Protein AF-Q6VLX2-F1 (afdb_monomer_lite)

Structure (mmCIF, N/CA/C/O backbone):
data_AF-Q6VLX2-F1
#
_entry.id   AF-Q6VLX2-F1
#
loop_
_atom_site.group_PDB
_atom_site.id
_atom_site.type_symbol
_atom_site.label_atom_id
_atom_site.label_alt_id
_atom_site.label_comp_id
_atom_site.label_asym_id
_atom_site.label_entity_id
_atom_site.label_seq_id
_atom_site.pdbx_PDB_ins_code
_atom_site.Cartn_x
_atom_site.Cartn_y
_atom_site.Cartn_z
_atom_site.occupancy
_atom_site.B_iso_or_equiv
_atom_site.auth_seq_id
_atom_site.auth_comp_id
_atom_site.auth_asym_id
_atom_site.auth_atom_id
_atom_site.pdbx_PDB_model_num
ATOM 1 N N . HIS A 1 1 ? 8.576 -0.497 -24.505 1.00 72.19 1 HIS A N 1
ATOM 2 C CA . HIS A 1 1 ? 8.985 -1.391 -23.401 1.00 72.19 1 HIS A CA 1
ATOM 3 C C . HIS A 1 1 ? 9.416 -0.606 -22.169 1.00 72.19 1 HIS A C 1
ATOM 5 O O . HIS A 1 1 ? 8.926 -0.921 -21.098 1.00 72.19 1 HIS A O 1
ATOM 11 N N . GLU A 1 2 ? 10.224 0.447 -22.314 1.00 79.56 2 GLU A N 1
ATOM 12 C CA . GLU A 1 2 ? 10.676 1.283 -21.186 1.00 79.56 2 GLU A CA 1
ATOM 13 C C . GLU A 1 2 ? 9.529 1.965 -20.426 1.00 79.56 2 GLU A C 1
ATOM 15 O O . GLU A 1 2 ? 9.415 1.781 -19.221 1.00 79.56 2 GLU A O 1
ATOM 20 N N . VAL A 1 3 ? 8.615 2.632 -21.142 1.00 83.88 3 VAL A N 1
ATOM 21 C CA . VAL A 1 3 ? 7.431 3.298 -20.556 1.00 83.88 3 VAL A CA 1
ATOM 22 C C . VAL A 1 3 ? 6.545 2.331 -19.765 1.00 83.88 3 VAL A C 1
ATOM 24 O O . VAL A 1 3 ? 6.033 2.663 -18.708 1.00 83.88 3 VAL A O 1
ATOM 27 N N . LEU A 1 4 ? 6.358 1.102 -20.253 1.00 87.75 4 LEU A N 1
ATOM 28 C CA . LEU A 1 4 ? 5.545 0.117 -19.538 1.00 87.75 4 LEU A CA 1
ATOM 29 C C . LEU A 1 4 ? 6.210 -0.297 -18.219 1.00 87.75 4 LEU A C 1
ATOM 31 O O . LEU A 1 4 ? 5.530 -0.436 -17.209 1.00 87.75 4 LEU A O 1
ATOM 35 N N . MET A 1 5 ? 7.530 -0.489 -18.221 1.00 87.00 5 MET A N 1
ATOM 36 C CA . MET A 1 5 ? 8.242 -0.867 -17.003 1.00 87.00 5 MET A CA 1
ATOM 37 C C . MET A 1 5 ? 8.326 0.285 -15.998 1.00 87.00 5 MET A C 1
ATOM 39 O O . MET A 1 5 ? 8.156 0.028 -14.809 1.00 87.00 5 MET A O 1
ATOM 43 N N . SER A 1 6 ? 8.506 1.536 -16.448 1.00 86.62 6 SER A N 1
ATOM 44 C CA . SER A 1 6 ? 8.460 2.700 -15.548 1.00 86.62 6 SER A CA 1
ATOM 45 C C . SER A 1 6 ? 7.088 2.843 -14.891 1.00 86.62 6 SER A C 1
ATOM 47 O O . SER A 1 6 ? 7.014 3.048 -13.681 1.00 86.62 6 SER A O 1
ATOM 49 N N . LEU A 1 7 ? 6.008 2.633 -15.653 1.00 89.06 7 LEU A N 1
ATOM 50 C CA . LEU A 1 7 ? 4.643 2.647 -15.129 1.00 89.06 7 LEU A CA 1
ATOM 51 C C . LEU A 1 7 ? 4.413 1.549 -14.085 1.00 89.06 7 LEU A C 1
ATOM 53 O O . LEU A 1 7 ? 3.852 1.831 -13.029 1.00 89.06 7 LEU A O 1
ATOM 57 N N . ILE A 1 8 ? 4.861 0.314 -14.343 1.00 91.31 8 ILE A N 1
ATOM 58 C CA . ILE A 1 8 ? 4.712 -0.785 -13.375 1.00 91.31 8 ILE A CA 1
ATOM 59 C C . ILE A 1 8 ? 5.504 -0.491 -12.095 1.00 91.31 8 ILE A C 1
ATOM 61 O O . ILE A 1 8 ? 4.958 -0.629 -11.003 1.00 91.31 8 ILE A O 1
ATOM 65 N N . LEU A 1 9 ? 6.754 -0.033 -12.211 1.00 91.81 9 LEU A N 1
ATOM 66 C CA . LEU A 1 9 ? 7.564 0.360 -11.053 1.00 91.81 9 LEU A CA 1
ATOM 67 C C . LEU A 1 9 ? 6.909 1.493 -10.259 1.00 91.81 9 LEU A C 1
ATOM 69 O O . LEU A 1 9 ? 6.837 1.427 -9.033 1.00 91.81 9 LEU A O 1
ATOM 73 N N . GLY A 1 10 ? 6.395 2.512 -10.950 1.00 92.00 10 GLY A N 1
ATOM 74 C CA . GLY A 1 10 ? 5.687 3.624 -10.326 1.00 92.00 10 GLY A CA 1
ATOM 75 C C . GLY A 1 10 ? 4.440 3.172 -9.568 1.00 92.00 10 GLY A C 1
ATOM 76 O O . GLY A 1 10 ? 4.226 3.602 -8.435 1.00 92.00 10 GLY A O 1
ATOM 77 N N . LEU A 1 11 ? 3.654 2.259 -10.148 1.00 93.75 11 LEU A N 1
ATOM 78 C CA . LEU A 1 11 ? 2.480 1.682 -9.493 1.00 93.75 11 LEU A CA 1
ATOM 79 C C . LEU A 1 11 ? 2.865 0.901 -8.232 1.00 93.75 11 LEU A C 1
ATOM 81 O O . LEU A 1 11 ? 2.342 1.202 -7.161 1.00 93.75 11 LEU A O 1
ATOM 85 N N . LEU A 1 12 ? 3.817 -0.032 -8.327 1.00 95.56 12 LEU A N 1
ATOM 86 C CA . LEU A 1 12 ? 4.272 -0.835 -7.182 1.00 95.56 12 LEU A CA 1
ATOM 87 C C . LEU A 1 12 ? 4.810 0.045 -6.042 1.00 95.56 12 LEU A C 1
ATOM 89 O O . LEU A 1 12 ? 4.491 -0.185 -4.874 1.00 95.56 12 LEU A O 1
ATOM 93 N N . ARG A 1 13 ? 5.564 1.102 -6.375 1.00 95.06 13 ARG A N 1
ATOM 94 C CA . ARG A 1 13 ? 6.071 2.082 -5.398 1.00 95.06 13 ARG A CA 1
ATOM 95 C C . ARG A 1 13 ? 4.964 2.900 -4.756 1.00 95.06 13 ARG A C 1
ATOM 97 O O . ARG A 1 13 ? 5.003 3.107 -3.545 1.00 95.06 13 ARG A O 1
ATOM 104 N N . SER A 1 14 ? 3.974 3.335 -5.536 1.00 95.44 14 SER A N 1
ATOM 105 C CA . SER A 1 14 ? 2.842 4.114 -5.015 1.00 95.44 14 SER A CA 1
ATOM 106 C C . SER A 1 14 ? 2.006 3.346 -3.986 1.00 95.44 14 SER A C 1
ATOM 108 O O . SER A 1 14 ? 1.360 3.969 -3.147 1.00 95.44 14 SER A O 1
ATOM 110 N N . TRP A 1 15 ? 2.065 2.009 -4.009 1.00 97.38 15 TRP A N 1
ATOM 111 C CA . TRP A 1 15 ? 1.351 1.137 -3.079 1.00 97.38 15 TRP A CA 1
ATOM 112 C C . TRP A 1 15 ? 2.091 0.834 -1.772 1.00 97.38 15 TRP A C 1
ATOM 114 O O . TRP A 1 15 ? 1.453 0.359 -0.834 1.00 97.38 15 TRP A O 1
ATOM 124 N N . ASN A 1 16 ? 3.381 1.166 -1.650 1.00 96.38 16 ASN A N 1
ATOM 125 C CA . ASN A 1 16 ? 4.145 0.901 -0.424 1.00 96.38 16 ASN A CA 1
ATOM 126 C C . ASN A 1 16 ? 3.530 1.584 0.810 1.00 96.38 16 ASN A C 1
ATOM 128 O O . ASN A 1 16 ? 3.258 0.918 1.809 1.00 96.38 16 ASN A O 1
ATOM 132 N N . ASP A 1 17 ? 3.259 2.889 0.725 1.00 96.56 17 ASP A N 1
ATOM 133 C CA . ASP A 1 17 ? 2.681 3.656 1.835 1.00 96.56 17 ASP A CA 1
ATOM 134 C C . ASP A 1 17 ? 1.236 3.217 2.165 1.00 96.56 17 ASP A C 1
ATOM 136 O O . ASP A 1 17 ? 0.965 2.913 3.333 1.00 96.56 17 ASP A O 1
ATOM 140 N N . PRO A 1 18 ? 0.294 3.119 1.197 1.00 97.88 18 PRO A N 1
ATOM 141 C CA . PRO A 1 18 ? -1.058 2.659 1.498 1.00 97.88 18 PRO A CA 1
ATOM 142 C C . PRO A 1 18 ? -1.115 1.249 2.101 1.00 97.88 18 PRO A C 1
ATOM 144 O O . PRO A 1 18 ? -1.905 1.033 3.020 1.00 97.88 18 PRO A O 1
ATOM 147 N N . LEU A 1 19 ? -0.295 0.297 1.632 1.00 98.31 19 LEU A N 1
ATOM 148 C CA . LEU A 1 19 ? -0.281 -1.074 2.165 1.00 98.31 19 LEU A CA 1
ATOM 149 C C . LEU A 1 19 ? 0.268 -1.125 3.595 1.00 98.31 19 LEU A C 1
ATOM 151 O O . LEU A 1 19 ? -0.339 -1.763 4.459 1.00 98.31 19 LEU A O 1
ATOM 155 N N . TYR A 1 20 ? 1.349 -0.391 3.877 1.00 97.81 20 TYR A N 1
ATOM 156 C CA . TYR A 1 20 ? 1.876 -0.253 5.237 1.00 97.81 20 TYR A CA 1
ATOM 157 C C . TYR A 1 20 ? 0.813 0.291 6.205 1.00 97.81 20 TYR A C 1
ATOM 159 O O . TYR A 1 20 ? 0.616 -0.234 7.310 1.00 97.81 20 TYR A O 1
ATOM 167 N N . HIS A 1 21 ? 0.085 1.330 5.785 1.00 97.44 21 HIS A N 1
ATOM 168 C CA . HIS A 1 21 ? -0.972 1.919 6.599 1.00 97.44 21 HIS A CA 1
ATOM 169 C C . HIS A 1 21 ? -2.205 1.016 6.712 1.00 97.44 21 HIS A C 1
ATOM 171 O O . HIS A 1 21 ? -2.772 0.929 7.798 1.00 97.44 21 HIS A O 1
ATOM 177 N N . LEU A 1 22 ? -2.580 0.275 5.664 1.00 96.50 22 LEU A N 1
ATOM 178 C CA . LEU A 1 22 ? -3.649 -0.726 5.735 1.00 96.50 22 LEU A CA 1
ATOM 179 C C . LEU A 1 22 ? -3.357 -1.763 6.828 1.00 96.50 22 LEU A C 1
ATOM 181 O O . LEU A 1 22 ? -4.194 -1.985 7.703 1.00 96.50 22 LEU A O 1
ATOM 185 N N . VAL A 1 23 ? -2.161 -2.357 6.817 1.00 97.12 23 VAL A N 1
ATOM 186 C CA . VAL A 1 23 ? -1.746 -3.346 7.823 1.00 97.12 23 VAL A CA 1
ATOM 187 C C . VAL A 1 23 ? -1.727 -2.733 9.221 1.00 97.12 23 VAL A C 1
ATOM 189 O O . VAL A 1 23 ? -2.247 -3.333 10.164 1.00 97.12 23 VAL A O 1
ATOM 192 N N . THR A 1 24 ? -1.155 -1.536 9.359 1.00 96.31 24 THR A N 1
ATOM 193 C CA . THR A 1 24 ? -1.024 -0.849 10.652 1.00 96.31 24 THR A CA 1
ATOM 194 C C . THR A 1 24 ? -2.385 -0.538 11.269 1.00 96.31 24 THR A C 1
ATOM 196 O O . THR A 1 24 ? -2.623 -0.865 12.435 1.00 96.31 24 THR A O 1
ATOM 199 N N . GLU A 1 25 ? -3.300 0.042 10.491 1.00 94.31 25 GLU A N 1
ATOM 200 C CA . GLU A 1 25 ? -4.612 0.446 10.991 1.00 94.31 25 GLU A CA 1
ATOM 201 C C . GLU A 1 25 ? -5.505 -0.768 11.277 1.00 94.31 25 GLU A C 1
ATOM 203 O O . GLU A 1 25 ? -6.113 -0.833 12.345 1.00 94.31 25 GLU A O 1
ATOM 208 N N . VAL A 1 26 ? -5.534 -1.775 10.391 1.00 92.50 26 VAL A N 1
ATOM 209 C CA . VAL A 1 26 ? -6.313 -3.010 10.612 1.00 92.50 26 VAL A CA 1
ATOM 210 C C . VAL A 1 26 ? -5.804 -3.755 11.847 1.00 92.50 26 VAL A C 1
ATOM 212 O O . VAL A 1 26 ? -6.610 -4.192 12.664 1.00 92.50 26 VAL A O 1
ATOM 215 N N . ARG A 1 27 ? -4.482 -3.845 12.054 1.00 92.38 27 ARG A N 1
ATOM 216 C CA . ARG A 1 27 ? -3.895 -4.468 13.256 1.00 92.38 27 ARG A CA 1
ATOM 217 C C . ARG A 1 27 ? -4.285 -3.739 14.547 1.00 92.38 27 ARG A C 1
ATOM 219 O O . ARG A 1 27 ? -4.391 -4.373 15.594 1.00 92.38 27 ARG A O 1
ATOM 226 N N . GLY A 1 28 ? -4.488 -2.422 14.484 1.00 87.81 28 GLY A N 1
ATOM 227 C CA . GLY A 1 28 ? -4.918 -1.598 15.615 1.00 87.81 28 GLY A CA 1
ATOM 228 C C . GLY A 1 28 ? -6.420 -1.663 15.924 1.00 87.81 28 GLY A C 1
ATOM 229 O O . GLY A 1 28 ? -6.839 -1.214 16.996 1.00 87.81 28 GLY A O 1
ATOM 230 N N . MET A 1 29 ? -7.250 -2.212 15.029 1.00 86.12 29 MET A N 1
ATOM 231 C CA . MET A 1 29 ? -8.697 -2.295 15.239 1.00 86.12 29 MET A CA 1
ATOM 232 C C . MET A 1 29 ? -9.067 -3.377 16.258 1.00 86.12 29 MET A C 1
ATOM 234 O O . MET A 1 29 ? -8.691 -4.543 16.146 1.00 86.12 29 MET A O 1
ATOM 238 N N . LYS A 1 30 ? -9.900 -3.013 17.239 1.00 81.19 30 LYS A N 1
ATOM 239 C CA . LYS A 1 30 ? -10.522 -3.999 18.131 1.00 81.19 30 LYS A CA 1
ATOM 240 C C . LYS A 1 30 ? -11.485 -4.875 17.329 1.00 81.19 30 LYS A C 1
ATOM 242 O O . LYS A 1 30 ? -12.434 -4.357 16.754 1.00 81.19 30 LYS A O 1
ATOM 247 N N . GLY A 1 31 ? -11.258 -6.188 17.334 1.00 79.81 31 GLY A N 1
ATOM 248 C CA . GLY A 1 31 ? -12.085 -7.142 16.588 1.00 79.81 31 GLY A CA 1
ATOM 249 C C . GLY A 1 31 ? -11.810 -7.153 15.081 1.00 79.81 31 GLY A C 1
ATOM 250 O O . GLY A 1 31 ? -12.693 -7.537 14.319 1.00 79.81 31 GLY A O 1
ATOM 251 N N . ALA A 1 32 ? -10.620 -6.713 14.651 1.00 78.12 32 ALA A N 1
ATOM 252 C CA . ALA A 1 32 ? -10.190 -6.815 13.262 1.00 78.12 32 ALA A CA 1
ATOM 253 C C . ALA A 1 32 ? -10.374 -8.251 12.736 1.00 78.12 32 ALA A C 1
ATOM 255 O O . ALA A 1 32 ? -9.974 -9.195 13.420 1.00 78.12 32 ALA A O 1
ATOM 256 N N . PRO A 1 33 ? -10.947 -8.447 11.537 1.00 84.44 33 PRO A N 1
ATOM 257 C CA . PRO A 1 33 ? -11.058 -9.782 10.969 1.00 84.44 33 PRO A CA 1
ATOM 258 C C . PRO A 1 33 ? -9.667 -10.346 10.658 1.00 84.44 33 PRO A C 1
ATOM 260 O O . PRO A 1 33 ? -8.979 -9.831 9.773 1.00 84.44 33 PRO A O 1
ATOM 263 N N . ASP A 1 34 ? -9.281 -11.429 11.338 1.00 90.38 34 ASP A N 1
ATOM 264 C CA . ASP A 1 34 ? -7.970 -12.081 11.173 1.00 90.38 34 ASP A CA 1
ATOM 265 C C . ASP A 1 34 ? -7.651 -12.386 9.703 1.00 90.38 34 ASP A C 1
ATOM 267 O O . ASP A 1 34 ? -6.524 -12.195 9.255 1.00 90.38 34 ASP A O 1
ATOM 271 N N . ALA A 1 35 ? -8.664 -12.787 8.928 1.00 93.50 35 ALA A N 1
ATOM 272 C CA . ALA A 1 35 ? -8.528 -13.081 7.504 1.00 93.50 35 ALA A CA 1
ATOM 273 C C . ALA A 1 35 ? -8.181 -11.844 6.656 1.00 93.50 35 ALA A C 1
ATOM 275 O O . ALA A 1 35 ? -7.429 -11.954 5.689 1.00 93.50 35 ALA A O 1
ATOM 276 N N . ILE A 1 36 ? -8.715 -10.664 6.996 1.00 91.38 36 ILE A N 1
ATOM 277 C CA . ILE A 1 36 ? -8.377 -9.419 6.289 1.00 91.38 36 ILE A CA 1
ATOM 278 C C . ILE A 1 36 ? -6.953 -9.010 6.654 1.00 91.38 36 ILE A C 1
ATOM 280 O O . ILE A 1 36 ? -6.162 -8.696 5.767 1.00 91.38 36 ILE A O 1
ATOM 284 N N . LEU A 1 37 ? -6.607 -9.070 7.944 1.00 94.94 37 LEU A N 1
ATOM 285 C CA . LEU A 1 37 ? -5.265 -8.732 8.407 1.00 94.94 37 LEU A CA 1
ATOM 286 C C . LEU A 1 37 ? -4.200 -9.644 7.780 1.00 94.94 37 LEU A C 1
ATOM 288 O O . LEU A 1 37 ? -3.186 -9.144 7.299 1.00 94.94 37 LEU A O 1
ATOM 292 N N . SER A 1 38 ? -4.433 -10.960 7.740 1.00 96.88 38 SER A N 1
ATOM 293 C CA . SER A 1 38 ? -3.483 -11.906 7.145 1.00 96.88 38 SER A CA 1
ATOM 294 C C . SER A 1 38 ? -3.261 -11.638 5.658 1.00 96.88 38 SER A C 1
ATOM 296 O O . SER A 1 38 ? -2.127 -11.692 5.193 1.00 96.88 38 SER A O 1
ATOM 298 N N . ARG A 1 39 ? -4.326 -11.304 4.916 1.00 97.12 39 ARG A N 1
ATOM 299 C CA . ARG A 1 39 ? -4.230 -10.967 3.488 1.00 97.12 39 ARG A CA 1
ATOM 300 C C . ARG A 1 39 ? -3.529 -9.637 3.251 1.00 97.12 39 ARG A C 1
ATOM 302 O O . ARG A 1 39 ? -2.725 -9.546 2.334 1.00 97.12 39 ARG A O 1
ATOM 309 N N . ALA A 1 40 ? -3.795 -8.626 4.077 1.00 96.88 40 ALA A N 1
ATOM 310 C CA . ALA A 1 40 ? -3.117 -7.338 3.969 1.00 96.88 40 ALA A CA 1
ATOM 311 C 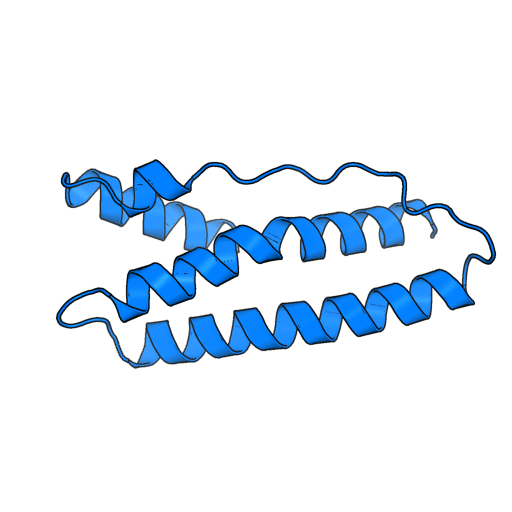C . ALA A 1 40 ? -1.599 -7.479 4.178 1.00 96.88 40 ALA A C 1
ATOM 313 O O . ALA A 1 40 ? -0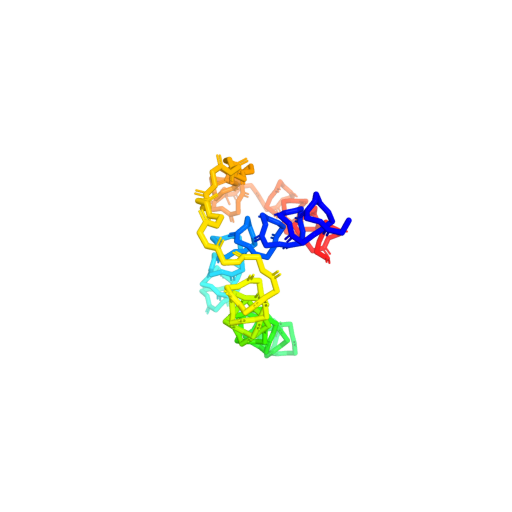.832 -6.901 3.415 1.00 96.88 40 ALA A O 1
ATOM 314 N N . ILE A 1 41 ? -1.174 -8.288 5.159 1.00 98.06 41 ILE A N 1
ATOM 315 C CA . ILE A 1 41 ? 0.248 -8.587 5.405 1.00 98.06 41 ILE A CA 1
ATOM 316 C C . ILE A 1 41 ? 0.866 -9.313 4.204 1.00 98.06 41 ILE A C 1
ATOM 318 O O . ILE A 1 41 ? 1.920 -8.908 3.726 1.00 98.06 41 ILE A O 1
ATOM 322 N N . GLU A 1 42 ? 0.197 -10.349 3.689 1.00 98.38 42 GLU A N 1
ATOM 323 C CA . GLU A 1 42 ? 0.661 -11.103 2.516 1.00 98.38 42 GLU A CA 1
ATOM 324 C C . GLU A 1 42 ? 0.846 -10.186 1.295 1.00 98.38 42 GLU A C 1
ATOM 326 O O . GLU A 1 42 ? 1.892 -10.217 0.654 1.00 98.38 42 GLU A O 1
ATOM 331 N N . ILE A 1 43 ? -0.128 -9.318 1.004 1.00 98.38 43 ILE A N 1
ATOM 332 C CA . ILE A 1 43 ? -0.053 -8.386 -0.131 1.00 98.38 43 ILE A CA 1
ATOM 333 C C . ILE A 1 43 ? 1.062 -7.351 0.069 1.00 98.38 43 ILE A C 1
ATOM 335 O O . ILE A 1 43 ? 1.778 -7.043 -0.882 1.00 98.38 43 ILE A O 1
ATOM 339 N N . GLU A 1 44 ? 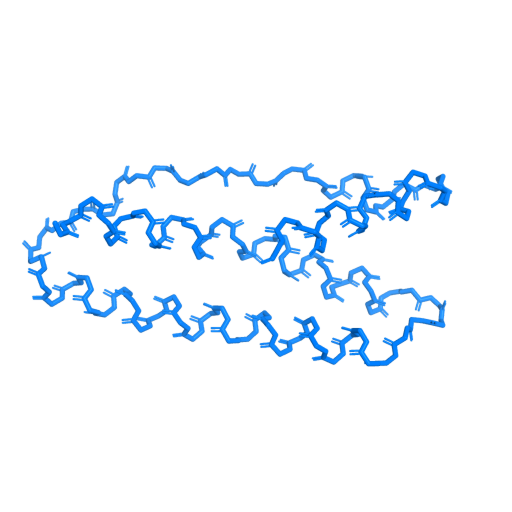1.242 -6.823 1.285 1.00 98.56 44 GLU A N 1
ATOM 340 C CA . GLU A 1 44 ? 2.337 -5.893 1.592 1.00 98.56 44 GLU A CA 1
ATOM 341 C C . GLU A 1 44 ? 3.711 -6.533 1.326 1.00 98.56 44 GLU A C 1
ATOM 343 O O . GLU A 1 44 ? 4.584 -5.911 0.713 1.00 98.56 44 GLU A O 1
ATOM 348 N N . GLU A 1 45 ? 3.910 -7.775 1.772 1.00 98.50 45 GLU A N 1
ATOM 349 C CA . GLU A 1 45 ? 5.162 -8.511 1.580 1.00 98.50 45 GLU A CA 1
ATOM 350 C C . GLU A 1 45 ? 5.407 -8.861 0.107 1.00 98.50 45 GLU A C 1
ATOM 352 O O . GLU A 1 45 ? 6.513 -8.653 -0.404 1.00 98.50 45 GLU A O 1
ATOM 357 N N . GLU A 1 46 ? 4.384 -9.343 -0.597 1.00 98.50 46 GLU A N 1
ATOM 358 C CA . GLU A 1 46 ? 4.504 -9.713 -2.008 1.00 98.50 46 GLU A CA 1
ATOM 359 C C . GLU A 1 46 ? 4.672 -8.487 -2.921 1.00 98.50 46 GLU A C 1
ATOM 361 O O . GLU A 1 46 ? 5.434 -8.559 -3.885 1.00 98.50 46 GLU A O 1
ATOM 366 N N . ASN A 1 47 ? 4.078 -7.328 -2.596 1.00 98.31 47 ASN A N 1
ATOM 367 C CA . ASN A 1 47 ? 4.328 -6.080 -3.332 1.00 98.31 47 ASN A CA 1
ATOM 368 C C . ASN A 1 47 ? 5.807 -5.670 -3.262 1.00 98.31 47 ASN A C 1
ATOM 370 O O . ASN A 1 47 ? 6.387 -5.292 -4.280 1.00 98.31 47 ASN A O 1
ATOM 374 N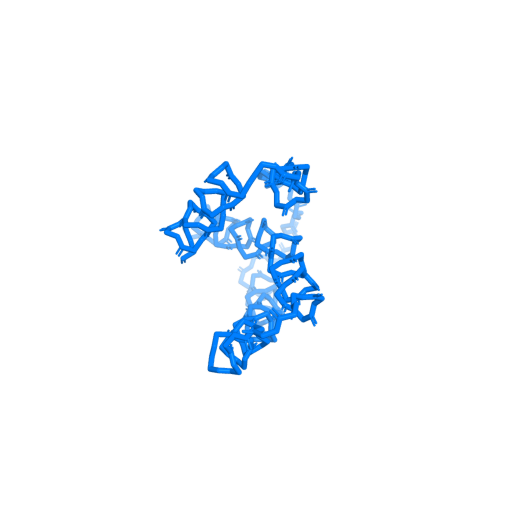 N . LYS A 1 48 ? 6.440 -5.799 -2.084 1.00 97.81 48 LYS A N 1
ATOM 375 C CA . LYS A 1 48 ? 7.877 -5.511 -1.905 1.00 97.81 48 LYS A CA 1
ATOM 376 C C . LYS A 1 48 ? 8.742 -6.462 -2.732 1.00 97.81 48 LYS A C 1
ATOM 378 O O . LYS A 1 48 ? 9.605 -6.003 -3.475 1.00 97.81 48 LYS A O 1
ATOM 383 N N . ARG A 1 49 ? 8.466 -7.770 -2.675 1.00 98.25 49 ARG A N 1
ATOM 384 C CA . ARG A 1 49 ? 9.193 -8.783 -3.467 1.00 98.25 49 ARG A CA 1
ATOM 385 C C . ARG A 1 49 ? 9.043 -8.558 -4.971 1.00 98.25 49 ARG A C 1
ATOM 387 O O . ARG A 1 49 ? 10.014 -8.679 -5.718 1.00 98.25 49 ARG A O 1
ATOM 394 N N . LEU A 1 50 ? 7.834 -8.223 -5.421 1.00 97.50 50 LEU A N 1
ATOM 395 C CA . LEU A 1 50 ? 7.560 -7.936 -6.825 1.00 97.50 50 LEU A CA 1
ATOM 396 C C . LEU A 1 50 ? 8.279 -6.665 -7.289 1.00 97.50 50 LEU A C 1
ATOM 398 O O . LEU A 1 50 ? 8.848 -6.656 -8.381 1.00 97.50 50 LEU A O 1
ATOM 402 N N . LEU A 1 51 ? 8.288 -5.618 -6.460 1.00 95.88 51 LEU A N 1
ATOM 403 C CA . LEU A 1 51 ? 9.019 -4.383 -6.732 1.00 95.88 51 LEU A CA 1
ATOM 404 C C . LEU A 1 51 ? 10.520 -4.648 -6.894 1.00 95.88 51 LEU A C 1
ATOM 406 O O . LEU A 1 51 ? 11.077 -4.289 -7.928 1.00 95.88 51 LEU A O 1
ATOM 410 N N . GLU A 1 52 ? 11.143 -5.350 -5.945 1.00 95.75 52 GLU A N 1
ATOM 411 C CA . GLU A 1 52 ? 12.565 -5.727 -6.011 1.00 95.75 52 GLU A CA 1
ATOM 412 C C . GLU A 1 52 ? 12.890 -6.514 -7.295 1.00 95.75 52 GLU A C 1
ATOM 414 O O . GLU A 1 52 ? 13.871 -6.235 -7.993 1.00 95.75 52 GLU A O 1
ATOM 419 N N . GLY A 1 53 ? 12.038 -7.482 -7.652 1.00 94.94 53 GLY A N 1
ATOM 420 C CA . GLY A 1 53 ? 12.190 -8.259 -8.883 1.00 94.94 53 GLY A CA 1
ATOM 421 C C . GLY A 1 53 ? 12.094 -7.400 -10.147 1.00 94.94 53 GLY A C 1
ATOM 422 O O . GLY A 1 53 ? 12.896 -7.563 -11.073 1.00 94.94 53 GLY A O 1
ATOM 423 N N . MET A 1 54 ? 11.148 -6.460 -10.187 1.00 92.31 54 MET A N 1
ATOM 424 C CA . MET A 1 54 ? 10.974 -5.552 -11.323 1.00 92.31 54 MET A CA 1
ATOM 425 C C . MET A 1 54 ? 12.116 -4.542 -11.447 1.00 92.31 54 MET A C 1
ATOM 427 O O . MET A 1 54 ? 12.538 -4.257 -12.568 1.00 92.31 54 MET A O 1
ATOM 431 N N . GLU A 1 55 ? 12.658 -4.043 -10.336 1.00 91.00 55 GLU A N 1
ATOM 432 C CA . GLU A 1 55 ? 13.830 -3.156 -10.325 1.00 91.00 55 GLU A CA 1
ATOM 433 C C . GLU A 1 55 ? 15.061 -3.863 -10.908 1.00 91.00 55 GLU A C 1
ATOM 435 O O . GLU A 1 55 ? 15.772 -3.300 -11.747 1.00 91.00 55 GLU A O 1
ATOM 440 N N . MET A 1 56 ? 15.265 -5.137 -10.551 1.00 91.31 56 MET A N 1
ATOM 441 C CA . MET A 1 56 ? 16.339 -5.956 -11.116 1.00 91.31 56 MET A CA 1
ATOM 442 C C . MET A 1 56 ? 16.176 -6.155 -12.631 1.00 91.31 56 MET A C 1
ATOM 444 O O . MET A 1 56 ? 17.142 -5.988 -13.379 1.00 91.31 56 MET A O 1
ATOM 448 N N . ILE A 1 57 ? 14.965 -6.485 -13.099 1.00 90.38 57 ILE A N 1
ATOM 449 C CA . ILE A 1 57 ? 14.678 -6.650 -14.535 1.00 90.38 57 ILE A CA 1
ATOM 450 C C . ILE A 1 57 ? 14.899 -5.328 -15.277 1.00 90.38 57 ILE A C 1
ATOM 452 O O . ILE A 1 57 ? 15.549 -5.307 -16.323 1.00 90.38 57 ILE A O 1
ATOM 456 N N . PHE A 1 58 ? 14.401 -4.219 -14.733 1.00 87.31 58 PHE A N 1
ATOM 457 C CA . PHE A 1 58 ? 14.537 -2.897 -15.336 1.00 87.31 58 PHE A CA 1
ATOM 458 C C . PHE A 1 58 ? 16.007 -2.495 -15.497 1.00 87.31 58 PHE A C 1
ATOM 460 O O . PHE A 1 58 ? 16.417 -2.108 -16.594 1.00 87.31 58 PHE A O 1
ATOM 467 N N . GLY A 1 59 ? 16.819 -2.672 -14.448 1.00 86.44 59 GLY A N 1
ATOM 468 C CA . GLY A 1 59 ? 18.252 -2.373 -14.480 1.00 86.44 59 GLY A CA 1
ATOM 469 C C . GLY A 1 59 ? 19.048 -3.234 -15.468 1.00 86.44 59 GLY A C 1
ATOM 470 O O . GLY A 1 59 ? 20.045 -2.769 -16.021 1.00 86.44 59 GLY A O 1
ATOM 471 N N . GLN A 1 60 ? 18.605 -4.469 -15.730 1.00 87.62 60 GLN A N 1
ATOM 472 C CA . GLN A 1 60 ? 19.216 -5.348 -16.733 1.00 87.62 60 GLN A CA 1
ATOM 473 C C . GLN A 1 60 ? 18.805 -4.991 -18.165 1.00 87.62 60 GLN A C 1
ATOM 475 O O . GLN A 1 60 ? 19.641 -5.025 -19.069 1.00 87.62 60 GLN A O 1
ATOM 480 N N . VAL A 1 61 ? 17.525 -4.678 -18.388 1.00 85.00 61 VAL A N 1
ATOM 481 C CA . VAL A 1 61 ? 16.984 -4.441 -19.736 1.00 85.00 61 VAL A CA 1
ATOM 482 C C . VAL A 1 61 ? 17.303 -3.033 -20.239 1.00 85.00 61 VAL A C 1
ATOM 484 O O . VAL A 1 61 ? 17.459 -2.852 -21.447 1.00 85.00 61 VAL A O 1
ATOM 487 N N . ILE A 1 62 ? 17.427 -2.045 -19.346 1.00 79.81 62 ILE A N 1
ATOM 488 C CA . ILE A 1 62 ? 17.669 -0.644 -19.716 1.00 79.81 62 ILE A CA 1
ATOM 489 C C . ILE A 1 62 ? 18.877 -0.094 -18.936 1.00 79.81 62 ILE A C 1
ATOM 491 O O . ILE A 1 62 ? 18.727 0.624 -17.942 1.00 79.81 62 ILE A O 1
ATOM 495 N N . PRO A 1 63 ? 20.110 -0.414 -19.373 1.00 75.25 63 PRO A N 1
ATOM 496 C CA . PRO A 1 63 ? 21.322 0.045 -18.707 1.00 75.25 63 PRO A CA 1
ATOM 497 C C . PRO A 1 63 ? 21.419 1.576 -18.719 1.00 75.25 63 PRO A C 1
ATOM 499 O O . PRO A 1 63 ? 21.421 2.203 -19.776 1.00 75.25 63 PRO A O 1
ATOM 502 N N . GLY A 1 64 ? 21.534 2.189 -17.539 1.00 70.44 64 GLY A N 1
ATOM 503 C CA . GLY A 1 64 ? 21.679 3.643 -17.400 1.00 70.44 64 GLY A CA 1
ATOM 504 C C . GLY A 1 64 ? 20.367 4.436 -17.399 1.00 70.44 64 GLY A C 1
ATOM 505 O O . GLY A 1 64 ? 20.424 5.668 -17.348 1.00 70.44 64 GLY A O 1
ATOM 506 N N . ALA A 1 65 ? 19.203 3.772 -17.406 1.00 67.38 65 ALA A N 1
ATOM 507 C CA . ALA A 1 65 ? 17.943 4.439 -17.098 1.00 67.38 65 ALA A CA 1
ATOM 508 C C . ALA A 1 65 ? 18.001 5.034 -15.689 1.00 67.38 65 ALA A C 1
ATOM 510 O O . ALA A 1 65 ? 18.290 4.347 -14.709 1.00 67.38 65 ALA A O 1
ATOM 511 N N . LYS A 1 66 ? 17.726 6.334 -15.585 1.00 62.84 66 LYS A N 1
ATOM 512 C CA . LYS A 1 66 ? 17.485 6.962 -14.291 1.00 62.84 66 LYS A CA 1
ATOM 513 C C . LYS A 1 66 ? 16.035 6.682 -13.919 1.00 62.84 66 LYS A C 1
ATOM 515 O O . LYS A 1 66 ? 15.140 6.908 -14.726 1.00 62.84 66 LYS A O 1
ATOM 520 N N . GLU A 1 67 ? 15.803 6.201 -12.708 1.00 60.84 67 GLU A N 1
ATOM 521 C CA . GLU A 1 67 ? 14.461 6.121 -12.140 1.00 60.84 67 GLU A CA 1
ATOM 522 C C . GLU A 1 67 ? 13.926 7.538 -11.936 1.00 60.84 67 GLU A C 1
ATOM 524 O O . GLU A 1 67 ? 14.246 8.208 -10.957 1.00 60.84 67 GLU A O 1
ATOM 529 N N . THR A 1 68 ? 13.213 8.053 -12.930 1.00 57.00 68 THR A N 1
ATOM 530 C CA . THR 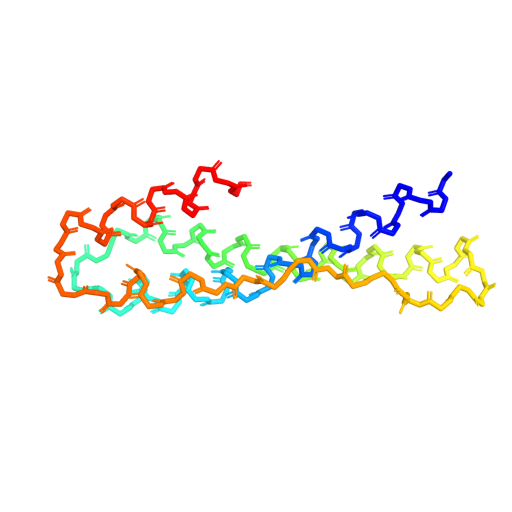A 1 68 ? 12.897 9.487 -12.994 1.00 57.00 68 THR A CA 1
ATOM 531 C C . THR A 1 68 ? 11.423 9.809 -12.970 1.00 57.00 68 THR A C 1
ATOM 533 O O . THR A 1 68 ? 11.094 10.989 -12.893 1.00 57.00 68 THR A O 1
ATOM 536 N N . GLU A 1 69 ? 10.529 8.822 -13.040 1.00 65.00 69 GLU A N 1
ATOM 537 C CA . GLU A 1 69 ? 9.105 9.137 -13.027 1.00 65.00 69 GLU A CA 1
ATOM 538 C C . GLU A 1 69 ? 8.592 9.245 -11.586 1.00 65.00 69 GLU A C 1
ATOM 540 O O . GLU A 1 69 ? 8.636 8.261 -10.841 1.00 65.00 69 GLU A O 1
ATOM 545 N N . PRO A 1 70 ? 8.132 10.439 -11.164 1.00 74.56 70 PRO A N 1
ATOM 546 C CA . PRO A 1 70 ? 7.462 10.583 -9.887 1.00 74.56 70 PRO A CA 1
ATOM 547 C C . PRO A 1 70 ? 6.178 9.755 -9.924 1.00 74.56 70 PRO A C 1
ATOM 549 O O . PRO A 1 70 ? 5.356 9.896 -10.829 1.00 74.56 70 PRO A O 1
ATOM 552 N N . TYR A 1 71 ? 6.008 8.887 -8.937 1.00 81.94 71 TYR A N 1
ATOM 553 C CA . TYR A 1 71 ? 4.769 8.149 -8.740 1.00 81.94 71 TYR A CA 1
ATOM 554 C C . TYR A 1 71 ? 3.800 8.967 -7.876 1.00 81.94 71 TYR A C 1
ATOM 556 O O . TYR A 1 71 ? 4.234 9.815 -7.086 1.00 81.94 71 TYR A O 1
ATOM 564 N N . PRO A 1 72 ? 2.480 8.763 -8.034 1.00 87.06 72 PRO A N 1
ATOM 565 C CA . PRO A 1 72 ? 1.495 9.473 -7.232 1.00 87.06 72 PRO A CA 1
ATOM 566 C C . PRO A 1 72 ? 1.698 9.166 -5.745 1.00 87.06 72 PRO A C 1
ATOM 568 O O . PRO A 1 72 ? 1.838 8.011 -5.347 1.00 87.06 72 PRO A O 1
ATOM 571 N N . VAL A 1 73 ? 1.705 10.219 -4.928 1.00 90.56 73 VAL A N 1
ATOM 572 C CA . VAL A 1 73 ? 1.790 10.105 -3.470 1.00 90.56 73 VAL A CA 1
ATOM 573 C C . VAL A 1 73 ? 0.392 9.881 -2.912 1.00 90.56 73 VAL A C 1
ATOM 575 O O . VAL A 1 73 ? -0.533 10.643 -3.204 1.00 90.56 73 VAL A O 1
ATOM 578 N N . TRP A 1 74 ? 0.241 8.858 -2.077 1.00 95.19 74 TRP A N 1
ATOM 579 C CA . TRP A 1 74 ? -0.992 8.615 -1.344 1.00 95.19 74 TRP A CA 1
ATOM 580 C C . TRP A 1 74 ? -1.035 9.448 -0.058 1.00 95.19 74 TRP A C 1
ATOM 582 O O . TRP A 1 74 ? -0.099 9.450 0.733 1.00 95.19 74 TRP A O 1
ATOM 592 N N . SER A 1 75 ? -2.143 10.153 0.166 1.00 94.25 75 SER A N 1
ATOM 593 C CA . SER A 1 75 ? -2.359 11.026 1.332 1.00 94.25 75 SER A CA 1
ATOM 594 C C . SER A 1 75 ? -3.639 10.678 2.103 1.00 94.25 75 SER A C 1
ATOM 596 O O . SER A 1 75 ? -4.192 11.505 2.827 1.00 94.25 75 SER A O 1
ATOM 598 N N . GLY A 1 76 ? -4.125 9.440 1.955 1.00 95.56 76 GLY A N 1
ATOM 599 C CA . GLY A 1 76 ? -5.407 8.983 2.501 1.00 95.56 76 GLY A CA 1
ATOM 600 C C . GLY A 1 76 ? -5.418 8.665 4.000 1.00 95.56 76 GLY A C 1
ATOM 601 O O . GLY A 1 76 ? -6.495 8.428 4.545 1.00 95.56 76 GLY A O 1
ATOM 602 N N . LEU A 1 77 ? -4.268 8.690 4.687 1.00 96.81 77 LEU A N 1
ATOM 603 C CA . LEU A 1 77 ? -4.152 8.297 6.099 1.00 96.81 77 LEU A CA 1
ATOM 604 C C . LEU A 1 77 ? -5.143 9.007 7.040 1.00 96.81 77 LEU A C 1
ATOM 606 O O . LEU A 1 77 ? -5.787 8.312 7.828 1.00 96.81 77 LEU A O 1
ATOM 610 N N . PRO A 1 78 ? -5.361 10.337 6.952 1.00 97.25 78 PRO A N 1
ATOM 611 C CA . PRO A 1 78 ? -6.329 11.008 7.820 1.00 97.25 78 PRO A CA 1
ATOM 612 C C . PRO A 1 78 ? -7.751 10.439 7.701 1.00 97.25 78 PRO A C 1
ATOM 614 O O . PRO A 1 78 ? -8.494 10.434 8.679 1.00 97.25 78 PRO A O 1
ATOM 617 N N . SER A 1 79 ? -8.122 9.922 6.523 1.00 96.94 79 SER A N 1
ATOM 618 C CA . SER A 1 79 ? -9.438 9.312 6.296 1.00 96.94 79 SER A CA 1
ATOM 619 C C . SER A 1 79 ? -9.551 7.916 6.917 1.00 96.94 79 SER A C 1
ATOM 621 O O . SER A 1 79 ? -10.644 7.519 7.302 1.00 96.94 79 SER A O 1
ATOM 623 N N . LEU A 1 80 ? -8.440 7.184 7.071 1.00 95.50 80 LEU A N 1
ATOM 624 C CA . LEU A 1 80 ? -8.421 5.894 7.779 1.00 95.50 80 LEU A CA 1
ATOM 625 C C . LEU A 1 80 ? -8.491 6.066 9.305 1.00 95.50 80 LEU A C 1
ATOM 627 O O . LEU A 1 80 ? -9.024 5.206 10.002 1.00 95.50 80 LEU A O 1
ATOM 631 N N . GLN A 1 81 ? -7.979 7.188 9.817 1.00 95.56 81 GLN A N 1
ATOM 632 C CA . GLN A 1 81 ? -7.866 7.481 11.252 1.00 95.56 81 GLN A CA 1
ATOM 633 C C . GLN A 1 81 ? -8.999 8.364 11.802 1.00 95.56 81 GLN A C 1
ATOM 635 O O . GLN A 1 81 ? -8.995 8.729 12.982 1.00 95.56 81 GLN A O 1
ATOM 640 N N . THR A 1 82 ? -9.968 8.739 10.965 1.00 95.44 82 THR A N 1
ATOM 641 C CA . THR A 1 82 ? -11.117 9.542 11.397 1.00 95.44 82 THR A CA 1
ATOM 642 C C . THR A 1 82 ? -11.956 8.815 12.455 1.00 95.44 82 THR A C 1
ATOM 644 O O . THR A 1 82 ? -1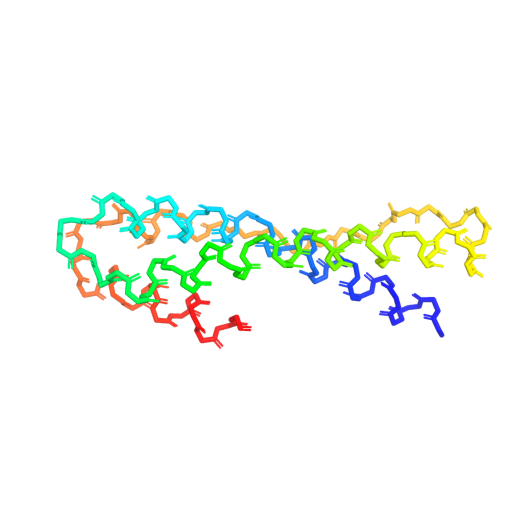2.043 7.587 12.484 1.00 95.44 82 THR A O 1
ATOM 647 N N . LYS A 1 83 ? -12.589 9.590 13.343 1.00 94.00 83 LYS A N 1
ATOM 648 C CA . LYS A 1 83 ? -13.485 9.070 14.392 1.00 94.00 83 LYS A CA 1
ATOM 649 C C . LYS A 1 83 ? -14.895 8.772 13.885 1.00 94.00 83 LYS A C 1
ATOM 651 O O . LYS A 1 83 ? -15.645 8.093 14.576 1.00 94.00 83 LYS A O 1
ATOM 656 N N . ASP A 1 84 ? -15.255 9.318 12.728 1.00 96.31 84 ASP A N 1
ATOM 657 C CA . ASP A 1 84 ? -16.516 9.026 12.054 1.00 96.31 84 ASP A CA 1
ATOM 658 C C . ASP A 1 84 ? -16.440 7.615 11.452 1.00 96.31 84 ASP A C 1
ATOM 660 O O . ASP A 1 84 ? -15.637 7.360 10.553 1.00 96.31 84 ASP A O 1
ATOM 664 N N . GLU A 1 85 ? -17.221 6.677 11.991 1.00 91.62 85 GLU A N 1
ATOM 665 C CA . GLU A 1 85 ? -17.147 5.274 11.582 1.00 91.62 85 GLU A CA 1
ATOM 666 C C . GLU A 1 85 ? -17.562 5.064 10.126 1.00 91.62 85 GLU A C 1
ATOM 668 O O . GLU A 1 85 ? -16.866 4.338 9.417 1.00 91.62 85 GLU A O 1
ATOM 673 N N . ASP A 1 86 ? -18.613 5.733 9.651 1.00 95.38 86 ASP A N 1
ATOM 674 C CA . ASP A 1 86 ? -19.100 5.587 8.275 1.00 95.38 86 ASP A CA 1
ATOM 675 C C . ASP A 1 86 ? -18.075 6.130 7.274 1.00 95.38 86 ASP A C 1
ATOM 677 O O . ASP A 1 86 ? -17.749 5.476 6.275 1.00 95.38 86 ASP A O 1
ATOM 681 N N . ALA A 1 87 ? -17.494 7.298 7.570 1.00 96.31 87 ALA A N 1
ATOM 682 C CA . ALA A 1 87 ? -16.422 7.867 6.757 1.00 96.31 87 ALA A CA 1
ATOM 683 C C . ALA A 1 87 ? -15.181 6.961 6.749 1.00 96.31 87 ALA A C 1
ATOM 685 O O . ALA A 1 87 ? -14.570 6.753 5.696 1.00 96.31 87 ALA A O 1
ATOM 686 N N . ARG A 1 88 ? -14.835 6.379 7.903 1.00 94.44 88 ARG A N 1
ATOM 687 C CA . ARG A 1 88 ? -13.710 5.448 8.030 1.00 94.44 88 ARG A CA 1
ATOM 688 C C . ARG A 1 88 ? -13.946 4.167 7.229 1.00 94.44 88 ARG A C 1
ATOM 690 O O . ARG A 1 88 ? -13.062 3.758 6.480 1.00 94.44 88 ARG A O 1
ATOM 697 N N . TYR A 1 89 ? -15.125 3.551 7.328 1.00 92.44 89 TYR A N 1
ATOM 698 C CA . TYR A 1 89 ? -15.469 2.357 6.548 1.00 92.44 89 TYR A CA 1
ATOM 699 C C . TYR A 1 89 ? -15.446 2.631 5.042 1.00 92.44 89 TYR A C 1
ATOM 701 O O . TYR A 1 89 ? -14.902 1.826 4.286 1.00 92.44 89 TYR A O 1
ATOM 709 N N . SER A 1 90 ? -15.956 3.787 4.611 1.00 96.06 90 SER A N 1
ATOM 710 C CA . SER A 1 90 ? -15.869 4.230 3.215 1.00 96.06 90 SER A CA 1
ATOM 711 C C . SER A 1 90 ? -14.415 4.406 2.755 1.00 96.06 90 SER A C 1
ATOM 713 O O . SER A 1 90 ? -14.050 3.978 1.660 1.00 96.06 90 SER A O 1
ATOM 715 N N . ALA A 1 91 ? -13.545 4.958 3.607 1.00 97.00 91 ALA A N 1
ATOM 716 C CA . ALA A 1 91 ? -12.123 5.101 3.302 1.00 97.00 91 ALA A CA 1
ATOM 717 C C . ALA A 1 91 ? -11.419 3.742 3.129 1.00 97.00 91 ALA A C 1
ATOM 719 O O . ALA A 1 91 ? -10.682 3.565 2.157 1.00 97.00 91 ALA A O 1
ATOM 720 N N . PHE A 1 92 ? -11.687 2.766 4.006 1.00 94.94 92 PHE A N 1
ATOM 721 C CA . PHE A 1 92 ? -11.175 1.398 3.841 1.00 94.94 92 PHE A CA 1
ATOM 722 C C . PHE A 1 92 ? -11.727 0.720 2.588 1.00 94.94 92 PHE A C 1
ATOM 724 O O . PHE A 1 92 ? -10.963 0.090 1.861 1.00 94.94 92 PHE A O 1
ATOM 731 N N . TYR A 1 93 ? -13.022 0.874 2.301 1.00 95.19 93 TYR A N 1
ATOM 732 C CA . TYR A 1 93 ? -13.628 0.344 1.080 1.00 95.19 93 TYR A CA 1
ATOM 733 C C . TYR A 1 93 ? -12.934 0.890 -0.172 1.00 95.19 93 TYR A C 1
ATOM 735 O O . TYR A 1 93 ? -12.533 0.114 -1.033 1.00 95.19 93 TYR A O 1
ATOM 743 N N . ASN A 1 94 ? -12.728 2.207 -0.250 1.00 97.62 94 ASN A N 1
ATOM 744 C CA . ASN A 1 94 ? -12.062 2.830 -1.392 1.00 97.62 94 ASN A CA 1
ATOM 745 C C . ASN A 1 94 ? -10.608 2.365 -1.529 1.00 97.62 94 ASN A C 1
ATOM 747 O O . ASN A 1 94 ? -10.160 2.093 -2.638 1.00 97.62 94 ASN A O 1
ATOM 751 N N . LEU A 1 95 ? -9.882 2.238 -0.413 1.00 97.19 95 LEU A N 1
ATOM 752 C CA . LEU A 1 95 ? -8.509 1.735 -0.423 1.00 97.19 95 LEU A CA 1
ATOM 753 C C . LEU A 1 95 ? -8.437 0.301 -0.967 1.00 97.19 95 LEU A C 1
ATOM 755 O O . LEU A 1 95 ? -7.611 0.025 -1.830 1.00 97.19 95 LEU A O 1
ATOM 759 N N . LEU A 1 96 ? -9.322 -0.582 -0.497 1.00 95.56 96 LEU A N 1
ATOM 760 C CA . LEU A 1 96 ? -9.392 -1.979 -0.935 1.00 95.56 96 LEU A CA 1
ATOM 761 C C . LEU A 1 96 ? -9.931 -2.135 -2.362 1.00 95.56 96 LEU A C 1
ATOM 763 O O . LEU A 1 96 ? -9.601 -3.109 -3.019 1.00 95.56 96 LEU A O 1
ATOM 767 N N . HIS A 1 97 ? -10.777 -1.218 -2.829 1.00 96.75 97 HIS A N 1
ATOM 768 C CA . HIS A 1 97 ? -11.312 -1.238 -4.190 1.00 96.75 97 HIS A CA 1
ATOM 769 C C . HIS A 1 97 ? -10.291 -0.768 -5.232 1.00 96.75 97 HIS A C 1
ATOM 771 O O . HIS A 1 97 ? -10.334 -1.210 -6.377 1.00 96.75 97 HIS A O 1
ATOM 777 N N . CYS A 1 98 ? -9.408 0.158 -4.851 1.00 96.62 98 CYS A N 1
ATOM 778 C CA . CYS A 1 98 ? -8.327 0.629 -5.714 1.00 96.62 98 CYS A CA 1
ATOM 779 C C . CYS A 1 98 ? -7.171 -0.374 -5.829 1.00 96.62 98 CYS A C 1
ATOM 781 O O . CYS A 1 98 ? -6.444 -0.310 -6.820 1.00 96.62 98 CYS A O 1
ATOM 783 N N . LEU A 1 99 ? -6.984 -1.218 -4.808 1.00 94.50 99 LEU A N 1
ATOM 784 C CA . LEU A 1 99 ? -5.968 -2.271 -4.746 1.00 94.50 99 LEU A CA 1
ATOM 785 C C . LEU A 1 99 ? -6.321 -3.438 -5.677 1.00 94.50 99 LEU A C 1
ATOM 787 O O . LEU A 1 99 ? -5.411 -3.882 -6.410 1.00 94.50 99 LEU A O 1
#

pLDDT: mean 90.79, std 9.08, range [57.0, 98.56]

InterPro domains:
  IPR001400 Somatotropin/prolactin [PF00103] (2-99)
  IPR001400 Somatotropin/prolactin [PR00836] (4-22)
  IPR001400 Somatotropin/prolactin [PR00836] (86-99)
  IPR001400 Somatotropin/prolactin [PTHR11417] (2-99)
  IPR009079 Four-helical cytokine-like, core [G3DSA:1.20.1250.10] (1-99)
  IPR009079 Four-helical cytokine-like, core [SSF47266] (2-99)

Secondary structure (DSSP, 8-state):
-HHHHHHHHHHHHHTHHHHHHHHHHHHHSTT--HHHHHHHHHHHHHHHHHHHHHHHHHHHHSTT----PPPPPP--HHHHS-S-HHHHHHHHHHHHHH-

Foldseek 3Di:
DLVVLLVVLLVLVQCQVLLVLQLVLLVVDDVRDPVSNVVSVVCNVVSVVVNVVSVVVSCVVPPPDDSPDHHDHDDLNCQCVDPPPVSNVVSSVVSVVVD

Sequence (99 aa):
HEVLMSLILGLLRSWNDPLYHLVTEVRGMKGAPDAILSRAIEIEEENKRLLEGMEMIFGQVIPGAKETEPYPVWSGLPSLQTKDEDARYSAFYNLLHCL

GO terms:
  GO:0005576 extracellular region (C, IDA)
  GO:0043207 response to external biotic stimulus (P, IDA)
  GO:0009612 response to mechanical stimulus (P, IDA)
  GO:0032094 response to food (P, IDA)
  GO:1903576 response to L-arginine (P, IDA)
  GO:0048571 long-day photoperiodism (P, IDA)
  GO:0009058 biosynthetic process (P, IDA)

Organism: Bos taurus (NCBI:txid9913)

Radius of gyration: 15.86 Å; chains: 1; bounding box: 41×24×42 Å